Protein AF-A0AA44UAF8-F1 (afdb_monomer_lite)

pLDDT: mean 91.75, std 4.47, range [75.5, 97.62]

Foldseek 3Di:
DEDPQQFADDPCVVVVVLVVLLVVVVPDPPFDWDDDPASTKTFQPDPVRHDIDGHHDDDDGDDPCVQCVVPDDDDPVFPDKDKYKAFPVRCVVDPCVVVVVPDDDPQKDKDWDWGARNNGRVDTTIIIMIMGTD

Radius of gyration: 22.66 Å; chains: 1; bounding box: 50×32×65 Å

Secondary structure (DSSP, 8-state):
-B-HHHHS--HHHHHHHHHHHHHHHHT-TT--B---SSSEEEE--STTS--EEEE--------HHHHTTTT----TTSS-EEEEEEEHHHHHT-S-HHHHHT---TTEEEEEEEEEETTEEEEEEEEEEEEEE-

InterPro domains:
  IPR019046 Restriction endonuclease, type II, NgoPII [PF09521] (1-116)

Sequence (134 aa):
MVYGIDYCADAECYLKIKNQIKEGIGNIGGIQFAETKELGRVNRIDPLNITYLRVRGMWGIENPWFVFNYIYQRNMEKSFNFMAIINEDKWNSFNNTDKLLAIQDSKLAISDIKIKNPNNPARLRNAKLITYHL

Structure (mmCIF, N/CA/C/O backbone):
data_AF-A0AA44UAF8-F1
#
_entry.id   AF-A0AA44UAF8-F1
#
loop_
_atom_site.group_PDB
_atom_site.id
_atom_site.type_symbol
_atom_site.label_atom_id
_atom_site.label_alt_id
_atom_site.label_comp_id
_atom_site.label_asym_id
_atom_site.label_entity_id
_atom_site.label_seq_id
_atom_site.pdbx_PDB_ins_code
_atom_site.Cartn_x
_atom_site.Cartn_y
_atom_site.Cartn_z
_atom_site.occupancy
_atom_site.B_iso_or_equiv
_atom_site.auth_seq_id
_atom_site.auth_comp_id
_atom_site.auth_asym_id
_atom_site.auth_atom_id
_atom_site.pdbx_PDB_model_num
ATOM 1 N N . MET A 1 1 ? 10.395 4.442 -5.084 1.00 80.56 1 MET A N 1
ATOM 2 C CA . MET A 1 1 ? 8.990 4.756 -4.806 1.00 80.56 1 MET A CA 1
ATOM 3 C C . MET A 1 1 ? 8.117 3.690 -5.428 1.00 80.56 1 MET A C 1
ATOM 5 O O . MET A 1 1 ? 8.235 3.421 -6.615 1.00 80.56 1 MET A O 1
ATOM 9 N N . VAL A 1 2 ? 7.291 3.054 -4.608 1.00 90.38 2 VAL A N 1
ATOM 10 C CA . VAL A 1 2 ? 6.323 2.041 -5.036 1.00 90.38 2 VAL A CA 1
ATOM 11 C C . VAL A 1 2 ? 4.937 2.665 -4.946 1.00 90.38 2 VAL A C 1
ATOM 13 O O . VAL A 1 2 ? 4.686 3.446 -4.026 1.00 90.38 2 VAL A O 1
ATOM 16 N N . TYR A 1 3 ? 4.051 2.366 -5.894 1.00 89.94 3 TYR A N 1
ATOM 17 C CA . TYR A 1 3 ? 2.672 2.841 -5.815 1.00 89.94 3 TYR A CA 1
ATOM 18 C C . TYR A 1 3 ? 1.943 2.217 -4.618 1.00 89.94 3 TYR A C 1
ATOM 20 O O . TYR A 1 3 ? 2.114 1.039 -4.321 1.00 89.94 3 TYR A O 1
ATOM 28 N N . GLY A 1 4 ? 1.090 3.005 -3.950 1.00 86.56 4 GLY A N 1
ATOM 29 C CA . GLY A 1 4 ? 0.364 2.563 -2.751 1.00 86.56 4 GLY A CA 1
ATOM 30 C C . GLY A 1 4 ? -0.435 1.271 -2.956 1.00 86.56 4 GLY A C 1
ATOM 31 O O . GLY A 1 4 ? -0.432 0.417 -2.080 1.00 86.56 4 GLY A O 1
ATOM 32 N N . ILE A 1 5 ? -1.014 1.090 -4.149 1.00 89.00 5 ILE A N 1
ATOM 33 C CA . ILE A 1 5 ? -1.788 -0.104 -4.538 1.00 89.00 5 ILE A CA 1
ATOM 34 C C . ILE A 1 5 ? -0.979 -1.412 -4.525 1.00 89.00 5 ILE A C 1
ATOM 36 O O . ILE A 1 5 ? -1.553 -2.495 -4.439 1.00 89.00 5 ILE A O 1
ATOM 40 N N . ASP A 1 6 ? 0.346 -1.320 -4.622 1.00 92.69 6 ASP A N 1
ATOM 41 C CA . ASP A 1 6 ? 1.247 -2.472 -4.562 1.00 92.69 6 ASP A CA 1
ATOM 42 C C . ASP A 1 6 ? 1.975 -2.570 -3.220 1.00 92.69 6 ASP A C 1
ATOM 44 O O . ASP A 1 6 ? 2.668 -3.550 -2.960 1.00 92.69 6 ASP A O 1
ATOM 48 N N . TYR A 1 7 ? 1.837 -1.555 -2.366 1.00 94.31 7 TYR A N 1
ATOM 49 C CA . TYR A 1 7 ? 2.553 -1.446 -1.101 1.00 94.31 7 TYR A CA 1
ATOM 50 C C . TYR A 1 7 ? 1.703 -1.864 0.099 1.00 94.31 7 TYR A C 1
ATOM 52 O O . TYR A 1 7 ? 2.214 -2.510 1.012 1.00 94.31 7 TYR A O 1
ATOM 60 N N . CYS A 1 8 ? 0.415 -1.524 0.102 1.00 93.44 8 CYS A N 1
ATOM 61 C CA . CYS A 1 8 ? -0.513 -1.889 1.165 1.00 93.44 8 CYS A CA 1
ATOM 62 C C . CYS A 1 8 ? -1.772 -2.554 0.607 1.00 93.44 8 CYS A C 1
ATOM 64 O O . CYS A 1 8 ? -2.093 -2.431 -0.574 1.00 93.44 8 CYS A O 1
ATOM 66 N N . ALA A 1 9 ? -2.444 -3.324 1.464 1.00 95.12 9 ALA A N 1
ATOM 67 C CA . ALA A 1 9 ? -3.655 -4.042 1.094 1.00 95.12 9 ALA A CA 1
ATOM 68 C C . ALA A 1 9 ? -4.824 -3.071 0.881 1.00 95.12 9 ALA A C 1
ATOM 70 O O . ALA A 1 9 ? -4.750 -1.882 1.204 1.00 95.12 9 ALA A O 1
ATOM 71 N N . ASP A 1 10 ? -5.936 -3.595 0.386 1.00 94.62 10 ASP A N 1
ATOM 72 C CA . ASP A 1 10 ? -7.149 -2.814 0.219 1.00 94.62 10 ASP A CA 1
ATOM 73 C C . ASP A 1 10 ? -7.697 -2.381 1.586 1.00 94.62 10 ASP A C 1
ATOM 75 O O . ASP A 1 10 ? -7.501 -3.037 2.616 1.00 94.62 10 ASP A O 1
ATOM 79 N N . ALA A 1 11 ? -8.426 -1.261 1.597 1.00 93.44 11 ALA A N 1
ATOM 80 C CA . ALA A 1 11 ? -8.954 -0.657 2.820 1.00 93.44 11 ALA A CA 1
ATOM 81 C C . ALA A 1 11 ? -9.773 -1.641 3.674 1.00 93.44 11 ALA A C 1
ATOM 83 O O . ALA A 1 11 ? -9.757 -1.547 4.901 1.00 93.44 11 ALA A O 1
ATOM 84 N N . GLU A 1 12 ? -10.452 -2.600 3.038 1.00 94.44 12 GLU A N 1
ATOM 85 C CA . GLU A 1 12 ? -11.240 -3.641 3.700 1.00 94.44 12 GLU A CA 1
ATOM 86 C C . GLU A 1 12 ? -10.424 -4.438 4.728 1.00 94.44 12 GLU A C 1
ATOM 88 O O . GLU A 1 12 ? -10.913 -4.679 5.834 1.00 94.44 12 GLU A O 1
ATOM 93 N N . CYS A 1 13 ? -9.162 -4.760 4.418 1.00 93.44 13 CYS A N 1
ATOM 94 C CA . CYS A 1 13 ? -8.256 -5.477 5.319 1.00 93.44 13 CYS A CA 1
ATOM 95 C C . CYS A 1 13 ? -8.140 -4.764 6.677 1.00 93.44 13 CYS A C 1
ATOM 97 O O . CYS A 1 13 ? -8.306 -5.364 7.742 1.00 93.44 13 CYS A O 1
ATOM 99 N N . TYR A 1 14 ? -7.944 -3.447 6.637 1.00 93.25 14 TYR A N 1
ATOM 100 C CA . TYR A 1 14 ? -7.776 -2.611 7.823 1.00 93.25 14 TYR A CA 1
ATOM 101 C C . TYR A 1 14 ? -9.110 -2.287 8.504 1.00 93.25 14 TYR A C 1
ATOM 103 O O . TYR A 1 14 ? -9.196 -2.252 9.735 1.00 93.25 14 TYR A O 1
ATOM 111 N N . LEU A 1 15 ? -10.164 -2.047 7.718 1.00 92.31 15 LEU A N 1
ATOM 112 C CA . LEU A 1 15 ? -11.494 -1.717 8.230 1.00 92.31 15 LEU A CA 1
ATOM 113 C C . LEU A 1 15 ? -12.126 -2.887 8.984 1.00 92.31 15 LEU A C 1
ATOM 115 O O . LEU A 1 15 ? -12.773 -2.657 10.004 1.00 92.31 15 LEU A O 1
ATOM 119 N N . LYS A 1 16 ? -11.888 -4.129 8.549 1.00 93.12 16 LYS A N 1
ATOM 120 C CA . LYS A 1 16 ? -12.361 -5.327 9.249 1.00 93.12 16 LYS A CA 1
ATOM 121 C C . LYS A 1 16 ? -11.857 -5.370 10.693 1.00 93.12 16 LYS A C 1
ATOM 123 O O . LYS A 1 16 ? -12.657 -5.474 11.618 1.00 93.12 16 LYS A O 1
ATOM 128 N N . ILE A 1 17 ? -10.548 -5.204 10.889 1.00 91.81 17 ILE A N 1
ATOM 129 C CA . ILE A 1 17 ? -9.933 -5.174 12.225 1.00 91.81 17 ILE A CA 1
ATOM 130 C C . ILE A 1 17 ? -10.404 -3.952 13.021 1.00 91.81 17 ILE A C 1
ATOM 132 O O . ILE A 1 17 ? -10.755 -4.076 14.193 1.00 91.81 17 ILE A O 1
ATOM 136 N N . LYS A 1 18 ? -10.474 -2.773 12.385 1.00 91.31 18 LYS A N 1
ATOM 137 C CA . LYS A 1 18 ? -10.996 -1.549 13.014 1.00 91.31 18 LYS A CA 1
ATOM 138 C C . LYS A 1 18 ? -12.395 -1.770 13.602 1.00 91.31 18 LYS A C 1
ATOM 140 O O . LYS A 1 18 ? -12.646 -1.363 14.735 1.00 91.31 18 LYS A O 1
ATOM 145 N N . ASN A 1 19 ? -13.293 -2.383 12.833 1.00 90.94 19 ASN A N 1
ATOM 146 C CA . ASN A 1 19 ? -14.675 -2.613 13.243 1.00 90.94 19 ASN A CA 1
ATOM 147 C C . ASN A 1 19 ? -14.756 -3.633 14.383 1.00 90.94 19 ASN A C 1
ATOM 149 O O . ASN A 1 19 ? -15.411 -3.348 15.379 1.00 90.94 19 ASN A O 1
ATOM 153 N N . GLN A 1 20 ? -14.008 -4.738 14.303 1.00 91.38 20 GLN A N 1
ATOM 154 C CA . GLN A 1 20 ? -13.934 -5.728 15.386 1.00 91.38 20 GLN A CA 1
ATOM 155 C C . GLN A 1 20 ? -13.443 -5.117 16.707 1.00 91.38 20 GLN A C 1
ATOM 157 O O . GLN A 1 20 ? -14.007 -5.385 17.766 1.00 91.38 20 GLN A O 1
ATOM 162 N N . ILE A 1 21 ? -12.425 -4.249 16.659 1.00 89.94 21 ILE A N 1
ATOM 163 C CA . ILE A 1 21 ? -11.940 -3.532 17.849 1.00 89.94 21 ILE A CA 1
ATOM 164 C C . ILE A 1 21 ? -13.024 -2.596 18.397 1.00 89.94 21 ILE A C 1
ATOM 166 O O . ILE A 1 21 ? -13.245 -2.554 19.606 1.00 89.94 21 ILE A O 1
ATOM 170 N N . LYS A 1 22 ? -13.714 -1.851 17.525 1.00 89.06 22 LYS A N 1
ATOM 171 C CA . LYS A 1 22 ? -14.780 -0.921 17.926 1.00 89.06 22 LYS A CA 1
ATOM 172 C C . LYS A 1 22 ? -15.955 -1.648 18.589 1.00 89.06 22 LYS A C 1
ATOM 174 O O . LYS A 1 22 ? -16.450 -1.179 19.610 1.00 89.06 22 LYS A O 1
ATOM 179 N N . GLU A 1 23 ? -16.367 -2.790 18.043 1.00 88.81 23 GLU A N 1
ATOM 180 C CA . GLU A 1 23 ? -17.392 -3.658 18.635 1.00 88.81 23 GLU A CA 1
ATOM 181 C C . GLU A 1 23 ? -16.950 -4.191 20.002 1.00 88.81 23 GLU A C 1
ATOM 183 O O . GLU A 1 23 ? -17.695 -4.089 20.974 1.00 88.81 23 GLU A O 1
ATOM 188 N N . GLY A 1 24 ? -15.711 -4.683 20.109 1.00 88.06 24 GLY A N 1
ATOM 189 C CA . GLY A 1 24 ? -15.153 -5.158 21.376 1.00 88.06 24 GLY A CA 1
ATOM 190 C C . GLY A 1 24 ? -15.130 -4.078 22.460 1.00 88.06 24 GLY A C 1
ATOM 191 O O . GLY A 1 24 ? -15.535 -4.335 23.590 1.00 88.06 24 GLY A O 1
ATOM 192 N N . ILE A 1 25 ? -14.719 -2.856 22.107 1.00 84.00 25 ILE A N 1
ATOM 193 C CA . ILE A 1 25 ? -14.731 -1.705 23.017 1.00 84.00 25 ILE A CA 1
ATOM 194 C C . ILE A 1 25 ? -16.167 -1.370 23.446 1.00 84.00 25 ILE A C 1
ATOM 196 O O . ILE A 1 25 ? -16.411 -1.199 24.635 1.00 84.00 25 ILE A O 1
ATOM 200 N N . GLY A 1 26 ? -17.122 -1.317 22.512 1.00 81.75 26 GLY A N 1
ATOM 201 C CA . GLY A 1 26 ? -18.518 -0.971 22.805 1.00 81.75 26 GLY A CA 1
ATOM 202 C C . GLY A 1 26 ? -19.236 -1.945 23.747 1.00 81.75 26 GLY A C 1
ATOM 203 O O . GLY A 1 26 ? -20.185 -1.548 24.416 1.00 81.75 26 GLY A O 1
ATOM 204 N N . ASN A 1 27 ? -18.761 -3.189 23.839 1.00 86.12 27 ASN A N 1
ATOM 205 C CA . ASN A 1 27 ? -19.328 -4.224 24.706 1.00 86.12 27 ASN A CA 1
ATOM 206 C C . ASN A 1 27 ? -18.787 -4.195 26.150 1.00 86.12 27 ASN A C 1
ATOM 208 O O . ASN A 1 27 ? -19.175 -5.033 26.965 1.00 86.12 27 ASN A O 1
ATOM 212 N N . ILE A 1 28 ? -17.894 -3.258 26.494 1.00 84.00 28 ILE A N 1
ATOM 213 C CA . ILE A 1 28 ? -17.376 -3.126 27.862 1.00 84.00 28 ILE A CA 1
ATOM 214 C C . ILE A 1 28 ? -18.467 -2.534 28.768 1.00 84.00 28 ILE A C 1
ATOM 216 O O . ILE A 1 28 ? -18.878 -1.384 28.613 1.00 84.00 28 ILE A O 1
ATOM 220 N N . GLY A 1 29 ? -18.930 -3.325 29.738 1.00 79.94 29 GLY A N 1
ATOM 221 C CA . GLY A 1 29 ? -19.940 -2.903 30.708 1.00 79.94 29 GLY A CA 1
ATOM 222 C C . GLY A 1 29 ? -19.454 -1.791 31.646 1.00 79.94 29 GLY A C 1
ATOM 223 O O . GLY A 1 29 ? -18.275 -1.709 31.978 1.00 79.94 29 GLY A O 1
ATOM 224 N N . GLY A 1 30 ? -20.384 -0.944 32.098 1.00 75.50 30 GLY A N 1
ATOM 225 C CA . GLY A 1 30 ? -20.103 0.119 33.074 1.00 75.50 30 GLY A CA 1
ATOM 226 C C . GLY A 1 30 ? -19.463 1.386 32.497 1.00 75.50 30 GLY A C 1
ATOM 227 O O . GLY A 1 30 ? -19.060 2.256 33.263 1.00 75.50 30 GLY A O 1
ATOM 228 N N . ILE A 1 31 ? -19.382 1.514 31.168 1.00 80.50 31 ILE A N 1
ATOM 229 C CA . ILE A 1 31 ? -18.749 2.649 30.488 1.00 80.50 31 ILE A CA 1
ATOM 230 C C . ILE A 1 31 ? -19.744 3.341 29.548 1.00 80.50 31 ILE A C 1
ATOM 232 O O . ILE A 1 31 ? -20.418 2.693 28.749 1.00 80.50 31 ILE A O 1
ATOM 236 N N . GLN A 1 32 ? -19.820 4.677 29.604 1.00 78.75 32 GLN A N 1
ATOM 237 C CA . GLN A 1 32 ? -20.659 5.456 28.691 1.00 78.75 32 GLN A CA 1
ATOM 238 C C . GLN A 1 32 ? -19.911 5.766 27.387 1.00 78.75 32 GLN A C 1
ATOM 240 O O . GLN A 1 32 ? -19.149 6.736 27.289 1.00 78.75 32 GLN A O 1
ATOM 245 N N . PHE A 1 33 ? -20.154 4.942 26.369 1.00 82.69 33 PHE A N 1
ATOM 246 C CA . PHE A 1 33 ? -19.635 5.166 25.023 1.00 82.69 33 PHE A CA 1
ATOM 247 C C . PHE A 1 33 ? -20.417 6.239 24.267 1.00 82.69 33 PHE A C 1
ATOM 249 O O . PHE A 1 33 ? -21.632 6.375 24.407 1.00 82.69 33 PHE A O 1
ATOM 256 N N . ALA A 1 34 ? -19.702 6.986 23.430 1.00 82.25 34 ALA A N 1
ATOM 257 C CA . ALA A 1 34 ? -20.282 7.916 22.472 1.00 82.25 34 ALA A CA 1
ATOM 258 C C . ALA A 1 34 ? -19.900 7.527 21.044 1.00 82.25 34 ALA A C 1
ATOM 260 O O . ALA A 1 34 ? -18.789 7.051 20.785 1.00 82.25 34 ALA A O 1
ATOM 261 N N . GLU A 1 35 ? -20.811 7.777 20.103 1.00 81.25 35 GLU A N 1
ATOM 262 C CA . GLU A 1 35 ? -20.538 7.563 18.688 1.00 81.25 35 GLU A CA 1
ATOM 263 C C . GLU A 1 35 ? -19.359 8.438 18.225 1.00 81.25 35 GLU A C 1
ATOM 265 O O . GLU A 1 35 ? -19.243 9.619 18.561 1.00 81.25 35 GLU A O 1
ATOM 270 N N . THR A 1 36 ? -18.434 7.840 17.472 1.00 84.50 36 THR A N 1
ATOM 271 C CA . THR A 1 36 ? -17.235 8.518 16.975 1.00 84.50 36 THR A CA 1
ATOM 272 C C . THR A 1 36 ? -16.699 7.865 15.699 1.00 84.50 36 THR A C 1
ATOM 274 O O . THR A 1 36 ? -16.916 6.676 15.434 1.00 84.50 36 THR A O 1
ATOM 277 N N . LYS A 1 37 ? -15.952 8.657 14.918 1.00 83.19 37 LYS A N 1
ATOM 278 C CA . LYS A 1 37 ? -15.155 8.202 13.763 1.00 83.19 37 LYS A CA 1
ATOM 279 C C . LYS A 1 37 ? -13.869 7.464 14.183 1.00 83.19 37 LYS A C 1
ATOM 281 O O . LYS A 1 37 ? -13.238 6.798 13.354 1.00 83.19 37 LYS A O 1
ATOM 286 N N . GLU A 1 38 ? -13.488 7.601 15.454 1.00 85.38 38 GLU A N 1
ATOM 287 C CA . GLU A 1 38 ? -12.337 6.952 16.094 1.00 85.38 38 GLU A CA 1
ATOM 288 C C . GLU A 1 38 ? -12.665 5.500 16.506 1.00 85.38 38 GLU A C 1
ATOM 290 O O . GLU A 1 38 ? -13.750 5.001 16.199 1.00 85.38 38 GLU A O 1
ATOM 295 N N . LEU A 1 39 ? -11.730 4.797 17.158 1.00 88.12 39 LEU A N 1
ATOM 296 C CA . LEU A 1 39 ? -11.974 3.428 17.646 1.00 88.12 39 LEU A CA 1
ATOM 297 C C . LEU A 1 39 ? -12.941 3.415 18.829 1.00 88.12 39 LEU A C 1
ATOM 299 O O . LEU A 1 39 ? -13.721 2.485 18.981 1.00 88.12 39 LEU A O 1
ATOM 303 N N . GLY A 1 40 ? -12.909 4.466 19.643 1.00 88.00 40 GLY A N 1
ATOM 304 C CA . GLY A 1 40 ? -13.811 4.623 20.769 1.00 88.00 40 GLY A CA 1
ATOM 305 C C . GLY A 1 40 ? -13.705 6.013 21.370 1.00 88.00 40 GLY A C 1
ATOM 306 O O . GLY A 1 40 ? -12.672 6.682 21.276 1.00 88.00 40 GLY A O 1
ATOM 307 N N . ARG A 1 41 ? -14.798 6.455 21.985 1.00 88.19 41 ARG A N 1
ATOM 308 C CA . ARG A 1 41 ? -14.828 7.635 22.839 1.00 88.19 41 ARG A CA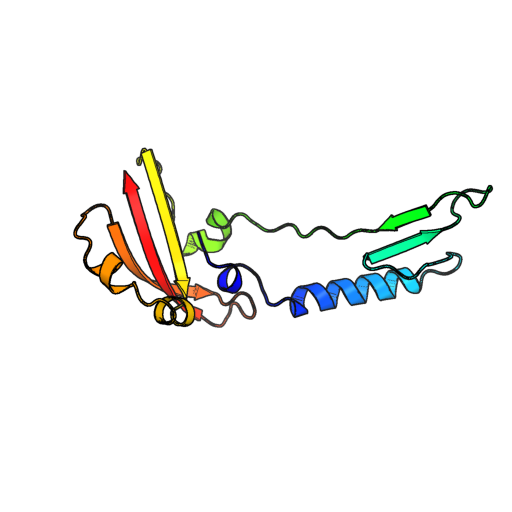 1
ATOM 309 C C . ARG A 1 41 ? -15.617 7.287 24.087 1.00 88.19 41 ARG A C 1
ATOM 311 O O . ARG A 1 41 ? -16.769 6.872 23.986 1.00 88.19 41 ARG A O 1
ATOM 318 N N . VAL A 1 42 ? -14.980 7.473 25.232 1.00 88.12 42 VAL A N 1
ATOM 319 C CA . VAL A 1 42 ? -15.562 7.229 26.549 1.00 88.12 42 VAL A CA 1
ATOM 320 C C . VAL A 1 42 ? -15.712 8.568 27.240 1.00 88.12 42 VAL A C 1
ATOM 322 O O . VAL A 1 42 ? -14.731 9.293 27.360 1.00 88.12 42 VAL A O 1
ATOM 325 N N . ASN A 1 43 ? -16.914 8.911 27.681 1.00 87.25 43 ASN A N 1
ATOM 326 C CA . ASN A 1 43 ? -17.150 10.151 28.418 1.00 87.25 43 ASN A CA 1
ATOM 327 C C . ASN A 1 43 ? -17.281 9.870 29.921 1.00 87.25 43 ASN A C 1
ATOM 329 O O . ASN A 1 43 ? -17.527 8.734 30.318 1.00 87.25 43 ASN A O 1
ATOM 333 N N . ARG A 1 44 ? -17.191 10.932 30.729 1.00 86.06 44 ARG A N 1
ATOM 334 C CA .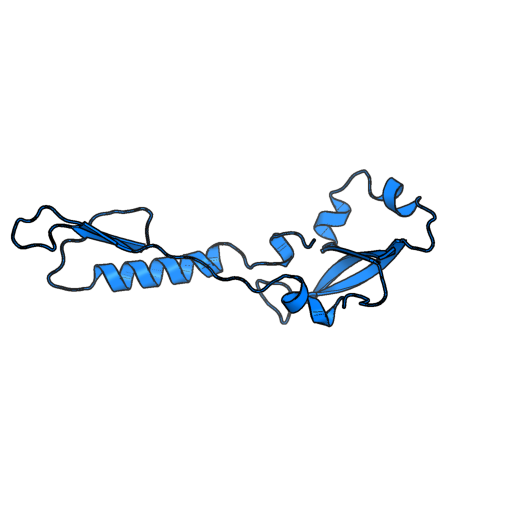 ARG A 1 44 ? -17.533 10.954 32.159 1.00 86.06 44 ARG A CA 1
ATOM 335 C C . ARG A 1 44 ? -16.732 9.958 33.002 1.00 86.06 44 ARG A C 1
ATOM 337 O O . ARG A 1 44 ? -17.289 9.155 33.735 1.00 86.06 44 ARG A O 1
ATOM 344 N N . ILE A 1 45 ? -15.412 9.992 32.841 1.00 84.38 45 ILE A N 1
ATOM 345 C CA . ILE A 1 45 ? -14.504 9.049 33.512 1.00 84.38 45 ILE A CA 1
ATOM 346 C C . ILE A 1 45 ? -14.188 9.507 34.935 1.00 84.38 45 ILE A C 1
ATOM 348 O O . ILE A 1 45 ? -14.061 8.687 35.840 1.00 84.38 45 ILE A O 1
ATOM 352 N N . ASP A 1 46 ? -14.035 10.815 35.132 1.00 87.12 46 ASP A N 1
ATOM 353 C CA . ASP A 1 46 ? -13.815 11.380 36.460 1.00 87.12 46 ASP A CA 1
ATOM 354 C C . ASP A 1 46 ? -15.121 11.471 37.281 1.00 87.12 46 ASP A C 1
ATOM 356 O O . ASP A 1 46 ? -16.211 11.542 36.704 1.00 87.12 46 ASP A O 1
ATOM 360 N N . PRO A 1 47 ? -15.030 11.541 38.625 1.00 89.81 47 PRO A N 1
ATOM 361 C CA . PRO A 1 47 ? -16.199 11.698 39.496 1.00 89.81 47 PRO A CA 1
ATOM 362 C C . PRO A 1 47 ? -17.036 12.963 39.251 1.00 89.81 47 PRO A C 1
ATOM 364 O O . PRO A 1 47 ? -18.203 13.007 39.634 1.00 89.81 47 PRO A O 1
ATOM 367 N N . LEU A 1 48 ? -16.460 13.998 38.630 1.00 93.25 48 LEU A N 1
ATOM 368 C CA . LEU A 1 48 ? -17.158 15.234 38.264 1.00 93.25 48 LEU A CA 1
ATOM 369 C C . LEU A 1 48 ? -17.909 15.108 36.927 1.00 93.25 48 LEU A C 1
ATOM 371 O O . LEU A 1 48 ? -18.664 16.008 36.565 1.00 93.25 48 LEU A O 1
ATOM 375 N N . ASN A 1 49 ? -17.749 13.993 36.209 1.00 87.00 49 ASN A N 1
ATOM 376 C CA . ASN A 1 49 ? -18.330 13.702 34.904 1.00 87.00 49 ASN A CA 1
ATOM 377 C C . ASN A 1 49 ? -17.929 14.683 33.777 1.00 87.00 49 ASN A C 1
ATOM 379 O O . ASN A 1 49 ? -18.693 14.849 32.822 1.00 87.00 49 ASN A O 1
ATOM 383 N N . ILE A 1 50 ? -16.751 15.320 33.840 1.00 91.38 50 ILE A N 1
ATOM 384 C CA . ILE A 1 50 ? -16.343 16.363 32.865 1.00 91.38 50 ILE A CA 1
ATOM 385 C C . ILE A 1 50 ? -15.293 15.919 31.835 1.00 91.38 50 ILE A C 1
ATOM 387 O O . ILE A 1 50 ? -15.124 16.573 30.804 1.00 91.38 50 ILE A O 1
ATOM 391 N N . THR A 1 51 ? -14.596 14.808 32.063 1.00 92.12 51 THR A N 1
ATOM 392 C CA . THR A 1 51 ? -13.570 14.292 31.142 1.00 92.12 51 THR A CA 1
ATOM 393 C C . THR A 1 51 ? -14.111 13.334 30.089 1.00 92.12 51 THR A C 1
ATOM 395 O O . THR A 1 51 ? -15.198 12.764 30.197 1.00 92.12 51 THR A O 1
ATOM 398 N N . TYR A 1 52 ? -13.307 13.127 29.047 1.00 90.81 52 TYR A N 1
ATOM 399 C CA . TYR A 1 52 ? -13.493 12.056 28.081 1.00 90.81 52 TYR A CA 1
ATOM 400 C C . TYR A 1 52 ? -12.138 11.471 27.655 1.00 90.81 52 TYR A C 1
ATOM 402 O O . TYR A 1 52 ? -11.149 12.194 27.535 1.00 90.81 52 TYR A O 1
ATOM 410 N N . LEU A 1 53 ? -12.105 10.169 27.371 1.00 89.44 53 LEU A N 1
ATOM 411 C CA . LEU A 1 53 ? -10.985 9.458 26.756 1.00 89.44 53 LEU A CA 1
ATOM 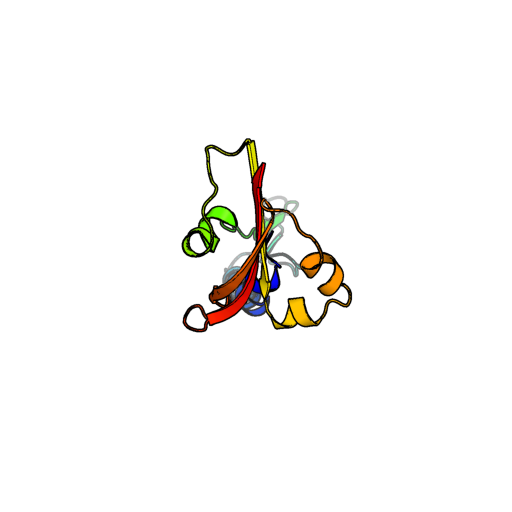412 C C . LEU A 1 53 ? -11.281 9.214 25.277 1.00 89.44 53 LEU A C 1
ATOM 414 O O . LEU A 1 53 ? -12.386 8.820 24.894 1.00 89.44 53 LEU A O 1
ATOM 418 N N . ARG A 1 54 ? -10.267 9.420 24.439 1.00 91.19 54 ARG A N 1
ATOM 419 C CA . ARG A 1 54 ? -10.303 9.123 23.005 1.00 91.19 54 ARG A CA 1
ATOM 420 C C . ARG A 1 54 ? -9.386 7.959 22.701 1.00 91.19 54 ARG A C 1
ATOM 422 O O . ARG A 1 54 ? -8.219 7.986 23.076 1.00 91.19 54 ARG A O 1
ATOM 429 N N . VAL A 1 55 ? -9.899 6.983 21.964 1.00 89.62 55 VAL A N 1
ATOM 430 C CA . VAL A 1 55 ? -9.139 5.818 21.516 1.00 89.62 55 VAL A CA 1
ATOM 431 C C . VAL A 1 55 ? -8.968 5.917 20.007 1.00 89.62 55 VAL A C 1
ATOM 433 O O . VAL A 1 55 ? -9.937 5.840 19.248 1.00 89.62 55 VAL A O 1
ATOM 436 N N . ARG A 1 56 ? -7.727 6.110 19.557 1.00 89.94 56 ARG A N 1
ATOM 437 C CA . ARG A 1 56 ? -7.365 6.243 18.141 1.00 89.94 56 ARG A CA 1
ATOM 438 C C . ARG A 1 56 ? -6.441 5.110 17.721 1.00 89.94 56 ARG A C 1
ATOM 440 O O . ARG A 1 56 ? -5.551 4.734 18.473 1.00 89.94 56 ARG A O 1
ATOM 447 N N . GLY A 1 57 ? -6.637 4.613 16.504 1.00 87.75 57 GLY A N 1
ATOM 448 C CA . GLY A 1 57 ? -5.712 3.678 15.874 1.00 87.75 57 GLY A CA 1
ATOM 449 C C . GLY A 1 57 ? -4.653 4.422 15.068 1.00 87.75 57 GLY A C 1
ATOM 450 O O . GLY A 1 57 ? -4.957 5.427 14.425 1.00 87.75 57 GLY A O 1
ATOM 451 N N . MET A 1 58 ? -3.431 3.901 15.082 1.00 90.94 58 MET A N 1
ATOM 452 C CA . MET A 1 58 ? -2.355 4.296 14.180 1.00 90.94 58 MET A CA 1
ATOM 453 C C . MET A 1 58 ? -1.790 3.029 13.546 1.00 90.94 58 MET A C 1
ATOM 455 O O . MET A 1 58 ? -1.484 2.072 14.252 1.00 90.94 58 MET A O 1
ATOM 459 N N . TRP A 1 59 ? -1.672 3.017 12.222 1.00 90.88 59 TRP A N 1
ATOM 460 C CA . TRP A 1 59 ? -1.065 1.903 11.505 1.00 90.88 59 TRP A CA 1
ATOM 461 C C . TRP A 1 59 ? 0.436 2.142 11.371 1.00 90.88 59 TRP A C 1
ATOM 463 O O . TRP A 1 59 ? 0.854 3.148 10.800 1.00 90.88 59 TRP A O 1
ATOM 473 N N . GLY A 1 60 ? 1.236 1.217 11.894 1.00 93.44 60 GLY A N 1
ATOM 474 C CA . GLY A 1 60 ? 2.645 1.109 11.533 1.00 93.44 60 GLY A CA 1
ATOM 475 C C . GLY A 1 60 ? 2.778 0.390 10.194 1.00 93.44 60 GLY A C 1
ATOM 476 O O . GLY A 1 60 ? 2.024 -0.542 9.914 1.00 93.44 60 GLY A O 1
ATOM 477 N N . ILE A 1 61 ? 3.726 0.818 9.367 1.00 93.19 61 ILE A N 1
ATOM 478 C CA . ILE A 1 61 ? 4.067 0.133 8.121 1.00 93.19 61 ILE A CA 1
ATOM 479 C C . ILE A 1 61 ? 5.584 0.127 7.947 1.00 93.19 61 ILE A C 1
ATOM 481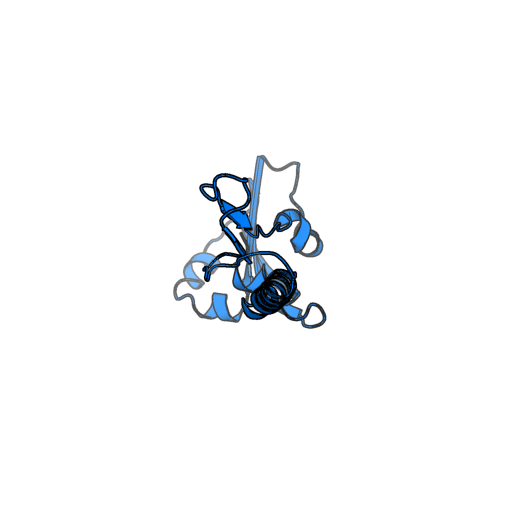 O O . ILE A 1 61 ? 6.256 1.118 8.239 1.00 93.19 61 ILE A O 1
ATOM 485 N N . GLU A 1 62 ? 6.126 -1.009 7.517 1.00 94.19 62 GLU A N 1
ATOM 486 C CA . GLU A 1 62 ? 7.563 -1.173 7.309 1.00 94.19 62 GLU A CA 1
ATOM 487 C C . GLU A 1 62 ? 8.053 -0.365 6.115 1.00 94.19 62 GLU A C 1
ATOM 489 O O . GLU A 1 62 ? 7.369 -0.276 5.107 1.00 94.19 62 GLU A O 1
ATOM 494 N N . ASN A 1 63 ? 9.270 0.176 6.192 1.00 91.19 63 ASN A N 1
ATOM 495 C CA . ASN A 1 63 ? 9.834 0.971 5.106 1.00 91.19 63 ASN A CA 1
ATOM 496 C C . ASN A 1 63 ? 9.861 0.178 3.773 1.00 91.19 63 ASN A C 1
ATOM 498 O O . ASN A 1 63 ? 10.290 -0.981 3.775 1.00 91.19 63 ASN A O 1
ATOM 502 N N . PRO A 1 64 ? 9.511 0.798 2.624 1.00 90.88 64 PRO A N 1
ATOM 503 C CA . PRO A 1 64 ? 9.509 0.125 1.324 1.00 90.88 64 PRO A CA 1
ATOM 504 C C . PRO A 1 64 ? 10.829 -0.568 0.960 1.00 90.88 64 PRO A C 1
ATOM 506 O O . PRO A 1 64 ? 10.814 -1.574 0.259 1.00 90.88 64 PRO A O 1
ATOM 509 N N . TRP A 1 65 ? 11.973 -0.074 1.443 1.00 90.00 65 TRP A N 1
ATOM 510 C CA . TRP A 1 65 ? 13.266 -0.724 1.216 1.00 90.00 65 TRP A CA 1
ATOM 511 C C . TRP A 1 65 ? 13.358 -2.114 1.848 1.00 90.00 65 TRP A C 1
ATOM 513 O O . TRP A 1 65 ? 13.999 -2.989 1.276 1.00 90.00 65 TRP A O 1
ATOM 523 N N . PHE A 1 66 ? 12.722 -2.325 3.003 1.00 92.38 66 PHE A N 1
ATOM 524 C CA . PHE A 1 66 ? 12.661 -3.641 3.639 1.00 92.38 66 PHE A CA 1
ATOM 525 C C . PHE A 1 66 ? 11.616 -4.518 2.960 1.00 92.38 66 PHE A C 1
ATOM 527 O O . PHE A 1 66 ? 11.927 -5.641 2.573 1.00 92.38 66 PHE A O 1
ATOM 534 N N . VAL A 1 67 ? 10.418 -3.976 2.720 1.00 93.81 67 VAL A N 1
ATOM 535 C CA . VAL A 1 67 ? 9.308 -4.720 2.104 1.00 93.81 67 VAL A CA 1
ATOM 536 C C . VAL A 1 67 ? 9.686 -5.263 0.723 1.00 93.81 67 VAL A C 1
ATOM 538 O O . VAL A 1 67 ? 9.356 -6.402 0.406 1.00 93.81 67 VAL A O 1
ATOM 541 N N . PHE A 1 68 ? 10.409 -4.482 -0.085 1.00 94.81 68 PHE A N 1
ATOM 542 C CA . PHE A 1 68 ? 10.816 -4.845 -1.448 1.00 94.81 68 PHE A CA 1
ATOM 543 C C . PHE A 1 68 ? 12.291 -5.262 -1.565 1.00 94.81 68 PHE A C 1
ATOM 545 O O . PHE A 1 68 ? 12.847 -5.241 -2.665 1.00 94.81 68 PHE A O 1
ATOM 552 N N . ASN A 1 69 ? 12.931 -5.691 -0.472 1.00 94.50 69 ASN A N 1
ATOM 553 C CA . ASN A 1 69 ? 14.331 -6.142 -0.494 1.00 94.50 69 ASN A CA 1
ATOM 554 C C . ASN A 1 69 ? 14.581 -7.358 -1.415 1.00 94.50 69 ASN A C 1
ATOM 556 O O . ASN A 1 69 ? 15.705 -7.572 -1.864 1.00 94.50 69 ASN A O 1
ATOM 560 N N . TYR A 1 70 ? 13.528 -8.128 -1.710 1.00 94.44 70 TYR A N 1
ATOM 561 C CA . TYR A 1 70 ? 13.529 -9.272 -2.623 1.00 94.44 70 TYR A CA 1
ATOM 562 C C . TYR A 1 70 ? 13.508 -8.860 -4.101 1.00 94.44 70 TYR A C 1
ATOM 564 O O . TYR A 1 70 ? 13.711 -9.700 -4.972 1.00 94.44 70 TYR A O 1
ATOM 572 N N . ILE A 1 71 ? 13.239 -7.582 -4.378 1.00 95.81 71 ILE A N 1
ATOM 573 C CA . ILE A 1 71 ? 13.227 -6.997 -5.721 1.00 95.81 71 ILE A CA 1
ATOM 574 C C . ILE A 1 71 ? 14.478 -6.166 -5.962 1.00 95.81 71 ILE A C 1
ATOM 576 O O . ILE A 1 71 ? 15.090 -6.263 -7.020 1.00 95.81 71 ILE A O 1
ATOM 580 N N . TYR A 1 72 ? 14.828 -5.307 -5.006 1.00 94.38 72 TYR A N 1
ATOM 581 C CA . TYR A 1 72 ? 15.899 -4.343 -5.189 1.00 94.38 72 TYR A CA 1
ATOM 582 C C . TYR A 1 72 ? 16.629 -4.071 -3.877 1.00 94.38 72 TYR A C 1
ATOM 584 O O . TYR A 1 72 ? 16.016 -3.813 -2.839 1.00 94.38 72 TYR A O 1
ATOM 592 N N . GLN A 1 73 ? 17.957 -4.058 -3.961 1.00 93.50 73 GLN A N 1
ATOM 593 C CA . GLN A 1 73 ? 18.852 -3.686 -2.874 1.00 93.50 73 GLN A CA 1
ATOM 594 C C . GLN A 1 73 ? 19.668 -2.467 -3.293 1.00 93.50 73 GLN A C 1
ATOM 596 O O . GLN A 1 73 ? 20.148 -2.375 -4.422 1.00 93.50 73 GLN A O 1
ATOM 601 N N . ARG A 1 74 ? 19.809 -1.510 -2.374 1.00 91.56 74 ARG A N 1
ATOM 602 C CA . ARG A 1 74 ? 20.574 -0.284 -2.627 1.00 91.56 74 ARG A CA 1
ATOM 603 C C . ARG A 1 74 ? 22.050 -0.623 -2.800 1.00 91.56 74 ARG A C 1
ATOM 605 O O . ARG A 1 74 ? 22.599 -1.372 -1.995 1.00 91.56 74 ARG A O 1
ATOM 612 N N . ASN A 1 75 ? 22.694 -0.010 -3.788 1.00 92.06 75 ASN A N 1
ATOM 613 C CA . ASN A 1 75 ? 24.141 -0.080 -3.911 1.00 92.06 75 ASN A CA 1
ATOM 614 C C . ASN A 1 75 ? 24.771 0.984 -3.000 1.00 92.06 75 ASN A C 1
ATOM 616 O O . ASN A 1 75 ? 24.667 2.179 -3.269 1.00 92.06 75 ASN A O 1
ATOM 620 N N . MET A 1 76 ? 25.418 0.545 -1.922 1.00 93.00 76 MET A N 1
ATOM 621 C CA . MET A 1 76 ? 26.008 1.436 -0.917 1.00 93.00 76 MET A CA 1
ATOM 622 C C . MET A 1 76 ? 27.270 2.168 -1.401 1.00 93.00 76 MET A C 1
ATOM 624 O O . MET A 1 76 ? 27.682 3.129 -0.762 1.00 93.00 76 MET A O 1
ATOM 628 N N . GLU A 1 77 ? 27.857 1.759 -2.528 1.00 94.56 77 GLU A N 1
ATOM 629 C CA . GLU A 1 77 ? 28.984 2.455 -3.167 1.00 94.56 77 GLU A CA 1
ATOM 630 C C . GLU A 1 77 ? 28.527 3.665 -3.994 1.00 94.56 77 GLU A C 1
ATOM 632 O O . GLU A 1 77 ? 29.335 4.513 -4.369 1.00 94.56 77 GLU A O 1
ATOM 637 N N . LYS A 1 78 ? 27.229 3.745 -4.312 1.00 92.56 78 LYS A N 1
ATOM 638 C CA . LYS A 1 78 ? 26.656 4.828 -5.110 1.00 92.56 78 LYS A CA 1
ATOM 639 C C . LYS A 1 78 ? 26.250 5.991 -4.221 1.00 92.56 78 LYS A C 1
ATOM 641 O O . LYS A 1 78 ? 25.606 5.810 -3.188 1.00 92.56 78 LYS A O 1
ATOM 646 N N . SER A 1 79 ? 26.567 7.197 -4.682 1.00 94.75 79 SER A N 1
ATOM 647 C CA . SER A 1 79 ? 26.180 8.449 -4.026 1.00 94.75 79 SER A CA 1
ATOM 648 C C . SER A 1 79 ? 24.664 8.650 -4.037 1.00 94.75 79 SER A C 1
ATOM 650 O O . SER A 1 79 ? 24.101 9.282 -3.143 1.00 94.75 79 SER A O 1
ATOM 652 N N . PHE A 1 80 ? 23.991 8.065 -5.031 1.00 94.75 80 PHE A N 1
ATOM 653 C CA . PHE A 1 80 ? 22.548 8.117 -5.176 1.00 94.75 80 PHE A CA 1
ATOM 654 C C . PHE A 1 80 ?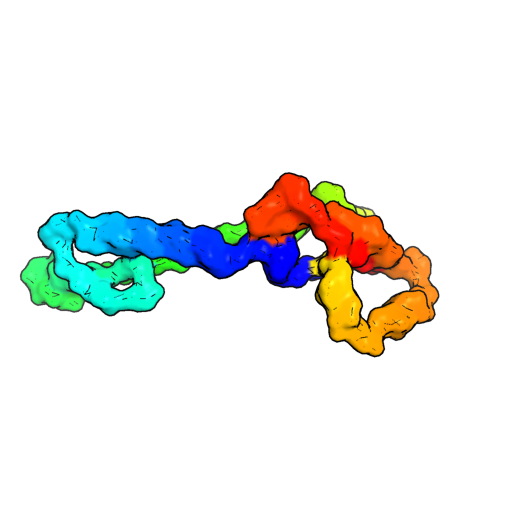 21.985 6.787 -5.674 1.00 94.75 80 PHE A C 1
ATOM 656 O O . PHE A 1 80 ? 22.504 6.176 -6.608 1.00 94.75 80 PHE A O 1
ATOM 663 N N . ASN A 1 81 ? 20.872 6.371 -5.070 1.00 93.94 81 ASN A N 1
ATOM 664 C CA . ASN A 1 81 ? 20.095 5.217 -5.499 1.00 93.94 81 ASN A CA 1
ATOM 665 C C . ASN A 1 81 ? 18.632 5.613 -5.648 1.00 93.94 81 ASN A C 1
ATOM 667 O O . ASN A 1 81 ? 17.982 6.019 -4.682 1.00 93.94 81 ASN A O 1
ATOM 671 N N . PHE A 1 82 ? 18.103 5.412 -6.843 1.00 94.06 82 PHE A N 1
ATOM 672 C CA . PHE A 1 82 ? 16.688 5.503 -7.128 1.00 94.06 82 PHE A CA 1
ATOM 673 C C . PHE A 1 82 ? 16.171 4.146 -7.577 1.00 94.06 82 PHE A C 1
ATOM 675 O O . PHE A 1 82 ? 16.802 3.438 -8.359 1.00 94.06 82 PHE A O 1
ATOM 682 N N . MET A 1 83 ? 14.990 3.813 -7.080 1.00 94.06 83 MET A N 1
ATOM 683 C CA . MET A 1 83 ? 14.209 2.665 -7.506 1.00 94.06 83 MET A CA 1
ATOM 684 C C . MET A 1 83 ? 12.756 3.107 -7.571 1.00 94.06 83 MET A C 1
ATOM 686 O O . MET A 1 83 ? 12.304 3.816 -6.671 1.00 94.06 83 MET A O 1
ATOM 690 N N . ALA A 1 84 ? 12.016 2.679 -8.584 1.00 95.62 84 ALA A N 1
ATOM 691 C CA . ALA A 1 84 ? 10.569 2.757 -8.637 1.00 95.62 84 ALA A CA 1
ATOM 692 C C . ALA A 1 84 ? 9.975 1.436 -9.126 1.00 95.62 84 ALA A C 1
ATOM 694 O O . ALA A 1 84 ? 10.529 0.799 -10.015 1.00 95.62 84 ALA A O 1
ATOM 695 N N . ILE A 1 85 ? 8.852 1.037 -8.529 1.00 96.31 85 ILE A N 1
ATOM 696 C CA . ILE A 1 85 ? 8.105 -0.166 -8.907 1.00 96.31 85 ILE A CA 1
ATOM 697 C C . ILE A 1 85 ? 6.709 0.273 -9.318 1.00 96.31 85 ILE A C 1
ATOM 699 O O . ILE A 1 85 ? 6.016 0.955 -8.557 1.00 96.31 85 ILE A O 1
ATOM 703 N N . ILE A 1 86 ? 6.314 -0.123 -10.522 1.00 95.88 86 ILE A N 1
ATOM 704 C CA . ILE A 1 86 ? 5.039 0.242 -11.131 1.00 95.88 86 ILE A CA 1
ATOM 705 C C . ILE A 1 86 ? 4.408 -1.031 -11.679 1.00 95.88 86 ILE A C 1
ATOM 707 O O . ILE A 1 86 ? 4.969 -1.627 -12.596 1.00 95.88 86 ILE A O 1
ATOM 711 N N . ASN A 1 87 ? 3.271 -1.470 -11.134 1.00 95.69 87 ASN A N 1
ATOM 712 C CA . ASN A 1 87 ? 2.565 -2.611 -11.716 1.00 95.69 87 ASN A CA 1
ATOM 713 C C . ASN A 1 87 ? 2.152 -2.344 -13.171 1.00 95.69 87 ASN A C 1
ATOM 715 O O . ASN A 1 87 ? 2.012 -1.197 -13.598 1.00 95.69 87 ASN A O 1
ATOM 719 N N . GLU A 1 88 ? 1.964 -3.423 -13.920 1.00 95.88 88 GLU A N 1
ATOM 720 C CA . GLU A 1 88 ? 1.670 -3.374 -15.351 1.00 95.88 88 GLU A CA 1
ATOM 721 C C . GLU A 1 88 ? 0.383 -2.593 -15.672 1.00 95.88 88 GLU A C 1
ATOM 723 O O . GLU A 1 88 ? 0.397 -1.749 -16.567 1.00 95.88 88 GLU A O 1
ATOM 728 N N . ASP A 1 89 ? -0.688 -2.765 -14.889 1.00 94.44 89 ASP A N 1
ATOM 729 C CA . ASP A 1 89 ? -1.943 -2.019 -15.073 1.00 94.44 89 ASP A CA 1
ATOM 730 C C . ASP A 1 89 ? -1.707 -0.505 -14.965 1.00 94.44 89 ASP A C 1
ATOM 732 O O . ASP A 1 89 ? -2.193 0.292 -15.773 1.00 94.44 89 ASP A O 1
ATOM 736 N N . LYS A 1 90 ? -0.914 -0.088 -13.971 1.00 94.75 90 LYS A N 1
ATOM 737 C CA . LYS A 1 90 ? -0.593 1.318 -13.743 1.00 94.75 90 LYS A CA 1
ATOM 738 C C . LYS A 1 90 ? 0.362 1.852 -14.799 1.00 94.75 90 LYS A C 1
ATOM 740 O O . LYS A 1 90 ? 0.160 2.972 -15.263 1.00 94.75 90 LYS A O 1
ATOM 745 N N . TRP A 1 91 ? 1.360 1.066 -15.187 1.00 95.12 91 TRP A N 1
ATOM 746 C CA . TRP A 1 91 ? 2.286 1.401 -16.262 1.00 95.12 91 TRP A CA 1
ATOM 747 C C . TRP A 1 91 ? 1.533 1.678 -17.567 1.00 95.12 91 TRP A C 1
ATOM 749 O O . TRP A 1 91 ? 1.715 2.735 -18.163 1.00 95.12 91 TRP A O 1
ATOM 759 N N . ASN A 1 92 ? 0.605 0.794 -17.935 1.00 95.19 92 ASN A N 1
ATOM 760 C CA . ASN A 1 92 ? -0.215 0.920 -19.141 1.00 95.19 92 ASN A CA 1
ATOM 761 C C . ASN A 1 92 ? -1.222 2.082 -19.080 1.00 95.19 92 ASN A C 1
ATOM 763 O O . ASN A 1 92 ? -1.727 2.513 -20.112 1.00 95.19 92 ASN A O 1
ATOM 767 N N . SER A 1 93 ? -1.511 2.618 -17.887 1.00 96.31 93 SER A N 1
ATOM 768 C CA . SER A 1 93 ? -2.350 3.817 -17.733 1.00 96.31 93 SER A CA 1
ATOM 769 C C . SER A 1 93 ? -1.633 5.125 -18.095 1.00 96.31 93 SER A C 1
ATOM 771 O O . SER A 1 93 ? -2.277 6.170 -18.197 1.00 96.31 93 SER A O 1
ATOM 773 N N . PHE A 1 94 ? -0.306 5.103 -18.250 1.00 95.31 94 PHE A N 1
ATOM 774 C CA . PHE A 1 94 ? 0.485 6.287 -18.568 1.00 95.31 94 PHE A CA 1
ATOM 775 C C . PHE A 1 94 ? 0.609 6.493 -20.079 1.00 95.31 94 PHE A C 1
ATOM 777 O O . PHE A 1 94 ? 0.861 5.564 -20.833 1.00 95.31 94 PHE A O 1
ATOM 784 N N . ASN A 1 95 ? 0.502 7.747 -20.518 1.00 96.31 95 ASN A N 1
ATOM 785 C CA . ASN A 1 95 ? 0.615 8.137 -21.929 1.00 96.31 95 ASN A CA 1
ATOM 786 C C . ASN A 1 95 ? 2.032 8.584 -22.335 1.00 96.31 95 ASN A C 1
ATOM 788 O O . ASN A 1 95 ? 2.242 9.066 -23.444 1.00 96.31 95 ASN A O 1
ATOM 792 N N . ASN A 1 96 ? 2.992 8.512 -21.413 1.00 94.62 96 ASN A N 1
ATOM 793 C CA . ASN A 1 96 ? 4.330 9.074 -21.567 1.00 94.62 96 ASN A CA 1
ATOM 794 C C . ASN A 1 96 ? 5.446 8.053 -21.315 1.00 94.62 96 ASN A C 1
ATOM 796 O O . ASN A 1 96 ? 6.606 8.453 -21.203 1.00 94.62 96 ASN A O 1
ATOM 800 N N . THR A 1 97 ? 5.123 6.762 -21.227 1.00 94.44 97 THR A N 1
ATOM 801 C CA . THR A 1 97 ? 6.102 5.679 -21.038 1.00 94.44 97 THR A CA 1
ATOM 802 C C . THR A 1 97 ? 7.164 5.678 -22.128 1.00 94.44 97 THR A C 1
ATOM 804 O O . THR A 1 97 ? 8.338 5.481 -21.829 1.00 94.44 97 THR A O 1
ATOM 807 N N . ASP A 1 98 ? 6.790 6.013 -23.363 1.00 94.00 98 ASP A N 1
ATOM 808 C CA . ASP A 1 98 ? 7.714 6.079 -24.499 1.00 94.00 98 ASP A CA 1
ATOM 809 C C . ASP A 1 98 ? 8.826 7.109 -24.287 1.00 94.00 98 ASP A C 1
ATOM 811 O O . ASP A 1 98 ? 9.970 6.879 -24.671 1.00 94.00 98 ASP A O 1
ATOM 815 N N . LYS A 1 99 ? 8.528 8.223 -23.601 1.00 94.81 99 LYS A N 1
ATOM 816 C CA . LYS A 1 99 ? 9.541 9.238 -23.274 1.00 94.81 99 LYS A CA 1
ATOM 817 C C . LYS A 1 99 ? 10.605 8.686 -22.338 1.00 94.81 99 LYS A C 1
ATOM 819 O O . LYS A 1 99 ? 11.758 9.064 -22.470 1.00 94.81 99 LYS A O 1
ATOM 824 N N . LEU A 1 100 ? 10.213 7.824 -21.400 1.00 93.31 100 LEU A N 1
ATOM 825 C CA . LEU A 1 100 ? 11.134 7.173 -20.473 1.00 93.31 100 LEU A CA 1
ATOM 826 C C . LEU A 1 100 ? 11.954 6.090 -21.189 1.00 93.31 100 LEU A C 1
ATOM 828 O O . LEU A 1 100 ? 13.160 6.016 -20.985 1.00 93.31 100 LEU A O 1
ATOM 832 N N . LEU A 1 101 ? 11.319 5.295 -22.055 1.00 92.81 101 LEU A N 1
ATOM 833 C CA . LEU A 1 101 ? 11.989 4.252 -22.841 1.00 92.81 101 LEU A CA 1
ATOM 834 C C . LEU A 1 101 ? 12.988 4.820 -23.862 1.00 92.81 101 LEU A C 1
ATOM 836 O O . LEU A 1 101 ? 13.970 4.162 -24.188 1.00 92.81 101 LEU A O 1
ATOM 840 N N . ALA A 1 102 ? 12.759 6.041 -24.349 1.00 94.69 102 ALA A N 1
ATOM 841 C CA . ALA A 1 102 ? 13.658 6.725 -25.275 1.00 94.69 102 ALA A CA 1
ATOM 842 C C . ALA A 1 102 ? 14.931 7.288 -24.610 1.00 94.69 102 ALA A C 1
ATOM 844 O O . ALA A 1 102 ? 15.849 7.704 -25.320 1.00 94.69 102 ALA A O 1
ATOM 845 N N . ILE A 1 103 ? 15.009 7.331 -23.273 1.00 94.19 103 ILE A N 1
ATOM 846 C CA . ILE A 1 103 ? 16.195 7.830 -22.566 1.00 94.19 103 ILE A CA 1
ATOM 847 C C . ILE A 1 103 ? 17.327 6.812 -22.702 1.00 94.19 103 ILE A C 1
ATOM 849 O O . ILE A 1 103 ? 17.264 5.714 -22.155 1.00 94.19 103 ILE A O 1
ATOM 853 N N . GLN A 1 104 ? 18.399 7.211 -23.383 1.00 89.88 104 GLN A N 1
ATOM 854 C CA . GLN A 1 104 ? 19.633 6.435 -23.468 1.00 89.88 104 GLN A CA 1
ATOM 855 C C . GLN A 1 104 ? 20.633 6.937 -22.421 1.00 89.88 104 GLN A C 1
ATOM 857 O O . GLN A 1 104 ? 21.449 7.814 -22.692 1.00 89.88 104 GLN A O 1
ATOM 862 N N . ASP A 1 105 ? 20.560 6.386 -21.210 1.00 93.75 105 ASP A N 1
ATOM 863 C CA . ASP A 1 105 ? 21.550 6.608 -20.152 1.00 93.75 105 ASP A CA 1
ATOM 864 C C . ASP A 1 105 ? 21.937 5.260 -19.537 1.00 93.75 105 ASP A C 1
ATOM 866 O O . ASP A 1 105 ? 21.087 4.536 -19.029 1.00 93.75 105 ASP A O 1
ATOM 870 N N . SER A 1 106 ? 23.233 4.937 -19.540 1.00 93.12 106 SER A N 1
ATOM 871 C CA . SER A 1 106 ? 23.786 3.724 -18.913 1.00 93.12 106 SER A CA 1
ATOM 872 C C . SER A 1 106 ? 23.475 3.586 -17.415 1.00 93.12 106 SER A C 1
ATOM 874 O O . SER A 1 106 ? 23.570 2.493 -16.860 1.00 93.12 106 SER A O 1
ATOM 876 N N . LYS A 1 107 ? 23.126 4.691 -16.748 1.00 94.94 107 LYS A N 1
ATOM 877 C CA . LYS A 1 107 ? 22.758 4.735 -15.330 1.00 94.94 107 LYS A CA 1
ATOM 878 C C . LYS A 1 107 ? 21.291 4.402 -15.083 1.00 94.94 107 LYS A C 1
ATOM 880 O O . LYS A 1 107 ? 20.939 4.130 -13.936 1.00 94.94 107 LYS A O 1
ATOM 885 N N . LEU A 1 108 ? 20.454 4.455 -16.120 1.00 96.25 108 LEU A N 1
ATOM 886 C CA . LEU A 1 108 ? 19.037 4.114 -16.081 1.00 96.25 108 LEU A CA 1
ATOM 887 C C . LEU A 1 108 ? 18.855 2.659 -16.517 1.00 96.25 108 LEU A C 1
ATOM 889 O O . LEU A 1 108 ? 19.295 2.266 -17.593 1.00 96.25 108 LEU A O 1
ATOM 893 N N . ALA A 1 109 ? 18.148 1.873 -15.711 1.00 95.38 109 ALA A N 1
ATOM 894 C CA . ALA A 1 109 ? 17.720 0.536 -16.099 1.00 95.38 109 ALA A CA 1
ATOM 895 C C . ALA A 1 109 ? 16.218 0.371 -15.872 1.00 95.38 109 ALA A C 1
ATOM 897 O O . ALA A 1 109 ? 15.663 0.857 -14.885 1.00 95.38 109 ALA A O 1
ATOM 898 N N . ILE A 1 110 ? 15.564 -0.321 -16.804 1.00 96.12 110 ILE A N 1
ATOM 899 C CA . ILE A 1 110 ? 14.149 -0.676 -16.719 1.00 96.12 110 ILE A CA 1
ATOM 900 C C . ILE A 1 110 ? 14.045 -2.174 -16.971 1.00 96.12 110 ILE A C 1
ATOM 902 O O . ILE A 1 110 ? 14.509 -2.658 -18.002 1.00 96.12 110 ILE A O 1
ATOM 906 N N . SER A 1 111 ? 13.456 -2.909 -16.035 1.00 96.06 111 SER A N 1
ATOM 907 C CA . SER A 1 111 ? 13.302 -4.358 -16.134 1.00 96.06 111 SER A CA 1
ATOM 908 C C . SER A 1 111 ? 11.905 -4.818 -15.745 1.00 96.06 111 SER A C 1
ATOM 910 O O . SER A 1 111 ? 11.194 -4.170 -14.973 1.00 96.06 111 SER A O 1
ATOM 912 N N . ASP A 1 112 ? 11.512 -5.958 -16.301 1.00 97.62 112 ASP A N 1
ATOM 913 C CA . ASP A 1 112 ? 10.298 -6.665 -15.919 1.00 97.62 112 ASP A CA 1
ATOM 914 C C . ASP A 1 112 ? 10.540 -7.510 -14.671 1.00 97.62 112 ASP A C 1
ATOM 916 O O . ASP A 1 112 ? 11.478 -8.307 -14.606 1.00 97.62 112 ASP A O 1
ATOM 920 N N . ILE A 1 113 ? 9.678 -7.340 -13.673 1.00 97.19 113 ILE A N 1
ATOM 921 C CA . ILE A 1 113 ? 9.741 -8.035 -12.389 1.00 97.19 113 ILE A CA 1
ATOM 922 C C . ILE A 1 113 ? 8.366 -8.571 -11.987 1.00 97.19 113 ILE A C 1
ATOM 924 O O . ILE A 1 113 ? 7.328 -8.195 -12.534 1.00 97.19 113 ILE A O 1
ATOM 928 N N . LYS A 1 114 ? 8.357 -9.438 -10.971 1.00 96.81 114 LYS A N 1
ATOM 929 C CA . LYS A 1 114 ? 7.136 -9.927 -10.331 1.00 96.81 114 LYS A CA 1
ATOM 930 C C . LYS A 1 114 ? 7.122 -9.567 -8.855 1.00 96.81 114 LYS A C 1
ATOM 932 O O . LYS A 1 114 ? 8.013 -9.974 -8.117 1.00 96.81 114 LYS A O 1
ATOM 937 N N . ILE A 1 115 ? 6.094 -8.846 -8.423 1.00 96.19 115 ILE A N 1
ATOM 938 C CA . ILE A 1 115 ? 5.922 -8.410 -7.033 1.00 96.19 115 ILE A CA 1
ATOM 939 C C . ILE A 1 115 ? 4.772 -9.145 -6.357 1.00 96.19 115 ILE A C 1
ATOM 941 O O . ILE A 1 115 ? 3.822 -9.576 -7.009 1.00 96.19 115 ILE A O 1
ATOM 945 N N . LYS A 1 116 ? 4.849 -9.293 -5.036 1.00 95.81 116 LYS A N 1
ATOM 946 C CA . LYS A 1 116 ? 3.767 -9.874 -4.234 1.00 95.81 116 LYS A CA 1
ATOM 947 C C . LYS A 1 116 ? 2.552 -8.947 -4.245 1.00 95.81 116 LYS A C 1
ATOM 949 O O . LYS A 1 116 ? 2.697 -7.742 -4.067 1.00 95.81 116 LYS A O 1
ATOM 954 N N . ASN A 1 117 ? 1.358 -9.509 -4.412 1.00 94.69 117 ASN A N 1
ATOM 955 C CA . ASN A 1 117 ? 0.118 -8.760 -4.240 1.00 94.69 117 ASN A CA 1
ATOM 956 C C . ASN A 1 117 ? -0.137 -8.525 -2.736 1.00 94.69 117 ASN A C 1
ATOM 958 O O . ASN A 1 117 ? -0.194 -9.504 -1.985 1.00 94.69 117 ASN A O 1
ATOM 962 N N . PRO A 1 118 ? -0.334 -7.275 -2.280 1.00 94.44 118 PRO A N 1
ATOM 963 C CA . PRO A 1 118 ? -0.535 -6.987 -0.861 1.00 94.44 118 PRO A CA 1
ATOM 964 C C . PRO A 1 118 ? -1.826 -7.593 -0.283 1.00 94.44 118 PRO A C 1
ATOM 966 O O . PRO A 1 118 ? -1.889 -7.857 0.914 1.00 94.44 118 PRO A O 1
ATOM 969 N N . ASN A 1 119 ? -2.831 -7.882 -1.117 1.00 93.69 119 ASN A N 1
ATOM 970 C CA . ASN A 1 119 ? -4.058 -8.573 -0.706 1.00 93.69 119 ASN A CA 1
ATOM 971 C C . ASN A 1 119 ? -3.900 -10.102 -0.651 1.00 93.69 119 ASN A C 1
ATOM 973 O O . ASN A 1 119 ? -4.663 -10.783 0.030 1.00 93.69 119 ASN A O 1
ATOM 977 N N . ASN A 1 120 ? -2.939 -10.665 -1.391 1.00 93.00 120 ASN A N 1
ATOM 978 C CA . ASN A 1 120 ? -2.648 -12.097 -1.375 1.00 93.00 120 ASN A CA 1
ATOM 979 C C . ASN A 1 120 ? -1.201 -12.364 -1.832 1.00 93.00 120 ASN A C 1
ATOM 981 O O . ASN A 1 120 ? -0.961 -12.480 -3.038 1.00 93.00 120 ASN A O 1
ATOM 985 N N . PRO A 1 121 ? -0.248 -12.537 -0.900 1.00 90.50 121 PRO A N 1
ATOM 986 C CA . PRO A 1 121 ? 1.169 -12.700 -1.228 1.00 90.50 121 PRO A CA 1
ATOM 987 C C . PRO A 1 121 ? 1.512 -13.940 -2.066 1.00 90.50 121 PRO A C 1
ATOM 989 O O . PRO A 1 121 ? 2.582 -13.974 -2.670 1.00 90.50 121 PRO A O 1
ATOM 992 N N . ALA A 1 122 ? 0.632 -14.949 -2.119 1.00 91.50 122 ALA A N 1
ATOM 993 C CA . ALA A 1 122 ? 0.815 -16.122 -2.978 1.00 91.50 122 ALA A CA 1
ATOM 994 C C . ALA A 1 122 ? 0.586 -15.799 -4.465 1.00 91.50 122 ALA A C 1
ATOM 996 O O . ALA A 1 122 ? 0.995 -16.559 -5.341 1.00 91.50 122 ALA A O 1
ATOM 997 N N . ARG A 1 123 ? -0.069 -14.670 -4.762 1.00 93.56 123 ARG A N 1
ATOM 998 C CA . ARG A 1 123 ? -0.279 -14.176 -6.121 1.00 93.56 123 ARG A CA 1
ATOM 999 C C . ARG A 1 123 ? 0.776 -13.128 -6.445 1.00 93.56 123 ARG A C 1
ATOM 1001 O O . ARG A 1 123 ? 0.911 -12.125 -5.745 1.00 93.56 123 ARG A O 1
ATOM 1008 N N . LEU A 1 124 ? 1.491 -13.356 -7.539 1.00 94.75 124 LEU A N 1
ATOM 1009 C CA . LEU A 1 124 ? 2.443 -12.397 -8.081 1.00 94.75 124 LEU A CA 1
ATOM 1010 C C . LEU A 1 124 ? 1.771 -11.506 -9.128 1.00 94.75 124 LEU A C 1
ATOM 1012 O O . LEU A 1 124 ? 0.898 -11.957 -9.868 1.00 94.75 124 LEU A O 1
ATOM 1016 N N . ARG A 1 125 ? 2.203 -10.250 -9.193 1.00 95.25 125 ARG A N 1
ATOM 1017 C CA . ARG A 1 125 ? 1.812 -9.260 -10.198 1.00 95.25 125 ARG A CA 1
ATOM 1018 C C . ARG A 1 125 ? 3.019 -8.873 -11.034 1.00 95.25 125 ARG A C 1
ATOM 1020 O O . ARG A 1 125 ? 4.100 -8.680 -10.481 1.00 95.25 125 ARG A O 1
ATOM 1027 N N . ASN A 1 126 ? 2.822 -8.738 -12.339 1.00 97.62 126 ASN A N 1
ATOM 1028 C CA . ASN A 1 126 ? 3.834 -8.162 -13.212 1.00 97.62 126 ASN A CA 1
ATOM 1029 C C . ASN A 1 126 ? 3.991 -6.670 -12.903 1.00 97.62 126 ASN A C 1
ATOM 1031 O O . ASN A 1 126 ? 3.010 -5.957 -12.663 1.00 97.62 126 ASN A O 1
ATOM 1035 N N . ALA A 1 127 ? 5.233 -6.205 -12.908 1.00 97.44 127 ALA A N 1
ATOM 1036 C CA . ALA A 1 127 ? 5.569 -4.813 -12.691 1.00 97.44 127 ALA A CA 1
ATOM 1037 C C . ALA A 1 127 ? 6.853 -4.441 -13.434 1.00 97.44 127 ALA A C 1
ATOM 1039 O O . ALA A 1 127 ? 7.695 -5.289 -13.722 1.00 97.44 127 ALA A O 1
ATOM 1040 N N . LYS A 1 128 ? 7.015 -3.147 -13.691 1.00 96.75 128 LYS A N 1
ATOM 1041 C CA . LYS A 1 128 ? 8.260 -2.545 -14.154 1.00 96.75 128 LYS A CA 1
ATOM 1042 C C . LYS A 1 128 ? 9.063 -2.063 -12.951 1.00 96.75 128 LYS A C 1
ATOM 1044 O O . LYS A 1 128 ? 8.542 -1.331 -12.105 1.00 96.75 128 LYS A O 1
ATOM 1049 N N . LEU A 1 129 ? 10.329 -2.459 -12.894 1.00 96.88 129 LEU A N 1
ATOM 1050 C CA . LEU A 1 129 ? 11.340 -1.901 -12.007 1.00 96.88 129 LEU A CA 1
ATOM 1051 C C . LEU A 1 129 ? 12.147 -0.869 -12.784 1.00 96.88 129 LEU A C 1
ATO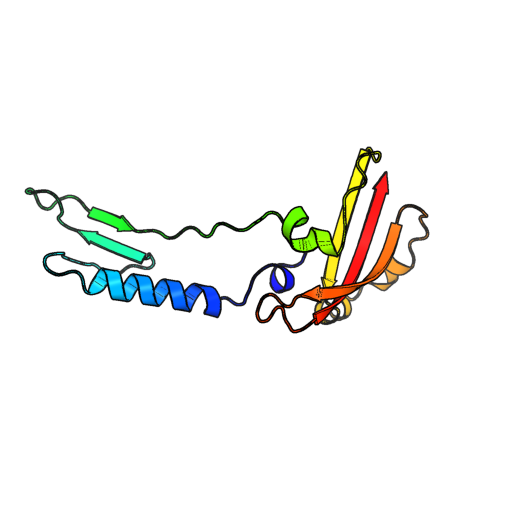M 1053 O O . LEU A 1 129 ? 12.750 -1.198 -13.797 1.00 96.88 129 LEU A O 1
ATOM 1057 N N . ILE A 1 130 ? 12.175 0.363 -12.294 1.00 96.31 130 ILE A N 1
ATOM 1058 C CA . ILE A 1 130 ? 12.970 1.455 -12.856 1.00 96.31 130 ILE A CA 1
ATOM 1059 C C . ILE A 1 130 ? 14.038 1.802 -11.832 1.00 96.31 130 ILE A C 1
ATOM 1061 O O . ILE A 1 130 ? 13.698 2.129 -10.694 1.00 96.31 130 ILE A O 1
ATOM 1065 N N . THR A 1 131 ? 15.310 1.767 -12.206 1.00 96.12 131 THR A N 1
ATOM 1066 C CA . THR A 1 131 ? 16.413 2.144 -11.317 1.00 96.12 131 THR A CA 1
ATOM 1067 C C . THR A 1 131 ? 17.297 3.209 -11.940 1.00 96.12 131 THR A C 1
ATOM 1069 O O . THR A 1 131 ? 17.459 3.267 -13.155 1.00 96.12 131 THR A O 1
ATOM 1072 N N . TYR A 1 132 ? 17.865 4.065 -11.091 1.00 95.62 132 TYR A N 1
ATOM 1073 C CA . TYR A 1 132 ? 18.847 5.065 -11.498 1.00 95.62 132 TYR A CA 1
ATOM 1074 C C . TYR A 1 132 ? 19.923 5.227 -10.421 1.00 95.62 132 TYR A C 1
ATOM 1076 O O . TYR A 1 132 ? 19.595 5.307 -9.232 1.00 95.62 132 TYR A O 1
ATOM 1084 N N . HIS A 1 133 ? 21.196 5.281 -10.819 1.00 94.81 133 HIS A N 1
ATOM 1085 C CA . HIS A 1 133 ? 22.332 5.367 -9.891 1.00 94.81 133 HIS A CA 1
ATOM 1086 C C . HIS A 1 133 ? 23.316 6.474 -10.288 1.00 94.81 133 HIS A C 1
ATOM 1088 O O . HIS A 1 133 ? 23.642 6.607 -11.467 1.00 94.81 133 HIS A O 1
ATOM 1094 N N . LEU A 1 134 ? 23.830 7.225 -9.304 1.00 92.31 134 LEU A N 1
ATOM 1095 C CA . LEU A 1 134 ? 24.965 8.150 -9.477 1.00 92.31 134 LEU A CA 1
ATOM 1096 C C . LEU A 1 134 ? 26.184 7.648 -8.709 1.00 92.31 134 LEU A C 1
ATOM 1098 O O . LEU A 1 134 ? 26.086 7.504 -7.465 1.00 92.31 134 LEU A O 1
#

Organism: NCBI:txid1193404